Protein AF-A0A926J7J5-F1 (afdb_monomer_lite)

Secondary structure (DSSP, 8-state):
-EEEEEES-SS-BTTB---EEEEEE-----BTTEEEEEETTEEEEEEEETTEEEEEE-S-SSSTT----EEEEPPP-

Foldseek 3Di:
DKDKWFPPDPDDPVVRGGPFMFIDDDDWDDPDQWTWDDDDQWIWIWGHDPQKIAIFIPCPHRPPPTGPGDIDGDDDD

pLDDT: mean 79.11, std 12.48, range [54.78, 95.19]

Radius of gyration: 13.24 Å; chains: 1; bounding box: 31×27×32 Å

Sequence (77 aa):
MVGEAYWPQPEPAKDLPPRHSGEIDGKLTLLGNRARHDQDYCKIDLALIGDILIASDNDMCGGTNVRFNGVYRRVRA

Structure (mmCIF, N/CA/C/O backbone):
data_AF-A0A926J7J5-F1
#
_entry.id   AF-A0A926J7J5-F1
#
loop_
_atom_site.group_PDB
_atom_site.id
_atom_site.type_symbol
_atom_site.label_atom_id
_atom_site.label_alt_id
_atom_site.label_comp_id
_atom_site.label_asym_id
_atom_site.label_entity_id
_atom_site.label_seq_id
_atom_site.pdbx_PDB_ins_code
_atom_site.Cartn_x
_atom_site.Cartn_y
_atom_site.Cartn_z
_atom_site.occupancy
_atom_site.B_iso_or_equiv
_atom_site.auth_seq_id
_atom_site.auth_comp_id
_atom_site.auth_asym_id
_atom_site.auth_atom_id
_atom_site.pdbx_PDB_model_num
ATOM 1 N N . MET A 1 1 ? -2.542 -6.327 7.846 1.00 58.41 1 MET A N 1
ATOM 2 C CA . MET A 1 1 ? -2.595 -6.225 6.379 1.00 58.41 1 MET A CA 1
ATOM 3 C C . MET A 1 1 ? -1.396 -6.982 5.916 1.00 58.41 1 MET A C 1
ATOM 5 O O . MET A 1 1 ? -0.330 -6.619 6.366 1.00 58.41 1 MET A O 1
ATOM 9 N N . VAL A 1 2 ? -1.594 -8.001 5.093 1.00 62.00 2 VAL A N 1
ATOM 10 C CA . VAL A 1 2 ? -0.499 -8.756 4.487 1.00 62.00 2 VAL A CA 1
ATOM 11 C C . VAL A 1 2 ? -0.637 -8.566 2.982 1.00 62.00 2 VAL A C 1
ATOM 13 O O . VAL A 1 2 ? -1.757 -8.668 2.470 1.00 62.00 2 VAL A O 1
ATOM 16 N N . GLY A 1 3 ? 0.447 -8.218 2.298 1.00 63.28 3 GLY A N 1
ATOM 17 C CA . GLY A 1 3 ? 0.459 -8.012 0.854 1.00 63.28 3 GLY A CA 1
ATOM 18 C C . GLY A 1 3 ? 1.807 -8.381 0.252 1.00 63.28 3 GLY A C 1
ATOM 19 O O . GLY A 1 3 ? 2.846 -7.981 0.769 1.00 63.28 3 GLY A O 1
ATOM 20 N N . GLU A 1 4 ? 1.775 -9.119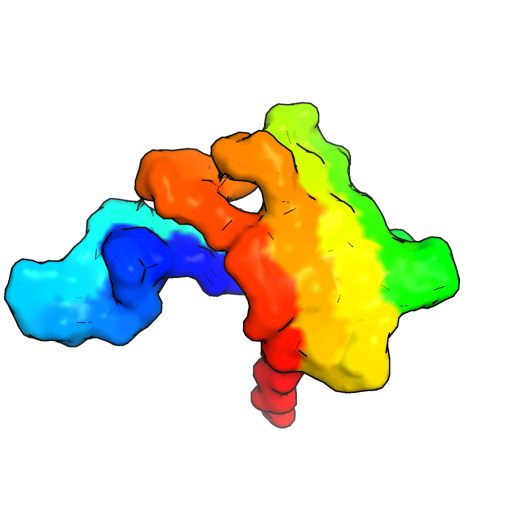 -0.851 1.00 66.00 4 GLU A N 1
ATOM 21 C CA . GLU A 1 4 ? 2.958 -9.501 -1.621 1.00 66.00 4 GLU A CA 1
ATOM 22 C C . GLU A 1 4 ? 2.961 -8.758 -2.963 1.00 66.00 4 GLU A C 1
ATOM 24 O O . GLU A 1 4 ? 1.911 -8.549 -3.578 1.00 66.00 4 GLU A O 1
ATOM 29 N N . ALA A 1 5 ? 4.143 -8.356 -3.424 1.00 62.06 5 ALA A N 1
ATOM 30 C CA . ALA A 1 5 ? 4.347 -7.709 -4.714 1.00 62.06 5 ALA A CA 1
ATOM 31 C C . ALA A 1 5 ? 5.560 -8.322 -5.432 1.00 62.06 5 ALA A C 1
ATOM 33 O O . ALA A 1 5 ? 6.581 -8.610 -4.810 1.00 62.06 5 ALA A O 1
ATOM 34 N N . TYR A 1 6 ? 5.459 -8.510 -6.750 1.00 64.50 6 TYR A N 1
ATOM 35 C CA . TYR A 1 6 ? 6.450 -9.230 -7.557 1.00 64.50 6 TYR A CA 1
ATOM 36 C C . TYR A 1 6 ? 6.853 -8.428 -8.795 1.00 64.50 6 TYR A C 1
ATOM 38 O O . TYR A 1 6 ? 6.002 -7.837 -9.461 1.00 64.50 6 TYR A O 1
ATOM 46 N N . TRP A 1 7 ? 8.140 -8.457 -9.145 1.00 58.00 7 TRP A N 1
ATOM 47 C CA . TRP A 1 7 ? 8.677 -7.868 -10.373 1.00 58.00 7 TRP A CA 1
ATOM 48 C C . TRP A 1 7 ? 9.414 -8.927 -11.217 1.00 58.00 7 TRP A C 1
ATOM 50 O O . TRP A 1 7 ? 10.235 -9.673 -10.670 1.00 58.00 7 TRP A O 1
ATOM 60 N N . PRO A 1 8 ? 9.211 -8.992 -12.550 1.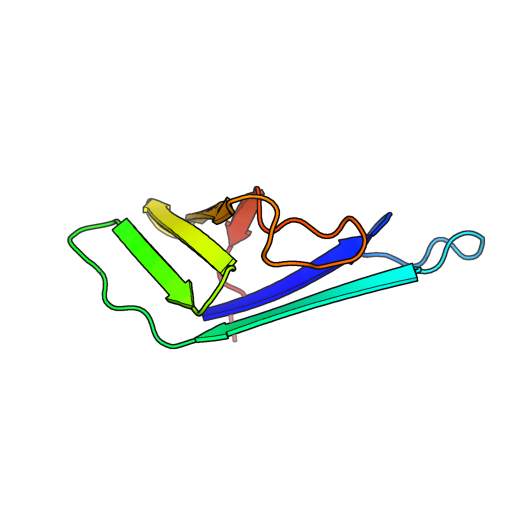00 64.44 8 PRO A N 1
ATOM 61 C CA . PRO A 1 8 ? 8.354 -8.121 -13.365 1.00 64.44 8 PRO A CA 1
ATOM 62 C C . PRO A 1 8 ? 6.875 -8.542 -13.395 1.00 64.44 8 PRO A C 1
ATOM 64 O O . PRO A 1 8 ? 6.046 -7.780 -13.879 1.00 64.44 8 PRO A O 1
ATOM 67 N N . GLN A 1 9 ? 6.542 -9.739 -12.907 1.00 60.78 9 GLN A N 1
ATOM 68 C CA . GLN A 1 9 ? 5.185 -10.289 -12.917 1.00 60.78 9 GLN A CA 1
ATOM 69 C C . GLN A 1 9 ? 5.012 -11.346 -11.808 1.00 60.78 9 GLN A C 1
ATOM 71 O O . GLN A 1 9 ? 6.000 -11.983 -11.438 1.00 60.78 9 GLN A O 1
ATOM 76 N N . PRO A 1 10 ? 3.790 -11.525 -11.267 1.00 60.03 10 PRO A N 1
ATOM 77 C CA . PRO A 1 10 ? 3.496 -12.454 -10.167 1.00 60.03 10 PRO A CA 1
ATOM 78 C C . PRO A 1 10 ? 3.501 -13.930 -10.585 1.00 60.03 10 PRO A C 1
ATOM 80 O O . PRO A 1 10 ? 3.758 -14.804 -9.763 1.00 60.03 10 PRO A O 1
ATOM 83 N N . GLU A 1 11 ? 3.235 -14.216 -11.860 1.00 61.56 11 GLU A N 1
ATOM 84 C CA . GLU A 1 11 ? 3.176 -15.572 -12.402 1.00 61.56 11 GLU A CA 1
ATOM 85 C C . GLU A 1 11 ? 4.497 -15.888 -13.119 1.00 61.56 11 GLU A C 1
ATOM 87 O O . GLU A 1 11 ? 4.923 -15.104 -13.973 1.00 61.56 11 GLU A O 1
ATOM 92 N N . PRO A 1 12 ? 5.190 -16.995 -12.801 1.00 54.78 12 PRO A N 1
ATOM 93 C CA . PRO A 1 12 ? 6.444 -17.324 -13.456 1.00 54.78 12 PRO A CA 1
ATOM 94 C C . PRO A 1 12 ? 6.152 -17.725 -14.904 1.00 54.78 12 PRO A C 1
ATOM 96 O O . PRO A 1 12 ? 5.894 -18.891 -15.206 1.00 54.78 12 PRO A O 1
ATOM 99 N N . ALA A 1 13 ? 6.229 -16.769 -15.834 1.00 59.66 13 ALA A N 1
ATOM 100 C CA . ALA A 1 13 ? 6.532 -17.123 -17.212 1.00 59.66 13 ALA A CA 1
ATOM 101 C C . ALA A 1 13 ? 7.805 -17.975 -17.156 1.00 59.66 13 ALA A C 1
ATOM 103 O O . ALA A 1 13 ? 8.774 -17.578 -16.502 1.00 59.66 13 ALA A O 1
ATOM 104 N N . LYS A 1 14 ? 7.795 -19.152 -17.795 1.00 65.69 14 LYS A N 1
ATOM 105 C CA . LYS A 1 14 ? 8.916 -20.113 -17.765 1.00 65.69 14 LYS A CA 1
ATOM 106 C C . LYS A 1 14 ? 10.275 -19.461 -18.048 1.00 65.69 14 LYS A C 1
ATOM 108 O O . LYS A 1 14 ? 11.294 -19.931 -17.552 1.00 65.69 14 LYS A O 1
ATOM 113 N N . ASP A 1 15 ? 10.255 -18.361 -18.793 1.00 70.38 15 ASP A N 1
ATOM 114 C CA . ASP A 1 15 ? 11.424 -17.672 -19.322 1.00 70.38 15 ASP A CA 1
ATOM 115 C C . ASP A 1 15 ? 11.781 -16.407 -18.511 1.00 70.38 15 ASP A C 1
ATOM 117 O O . ASP A 1 15 ? 12.813 -15.779 -18.750 1.00 70.38 15 ASP A O 1
ATOM 121 N N . LEU A 1 16 ? 10.931 -16.004 -17.558 1.00 66.50 16 LEU A N 1
ATOM 122 C CA . LEU A 1 16 ? 11.087 -14.776 -16.781 1.00 66.50 16 LEU A CA 1
ATOM 123 C C . LEU A 1 16 ? 10.501 -14.937 -15.365 1.00 66.50 16 LEU A C 1
ATOM 125 O O . LEU A 1 16 ? 9.430 -14.390 -15.075 1.00 66.50 16 LEU A O 1
ATOM 129 N N . PRO A 1 17 ? 11.185 -15.688 -14.481 1.00 62.56 17 PRO A N 1
ATOM 130 C CA . PRO A 1 17 ? 10.759 -15.824 -13.095 1.00 62.56 17 PRO A CA 1
ATOM 131 C C . PRO A 1 17 ? 10.773 -14.459 -12.380 1.00 62.56 17 PRO A C 1
ATOM 133 O O . PRO A 1 17 ? 11.556 -13.575 -12.765 1.00 62.56 17 PRO A O 1
ATOM 136 N N . PRO A 1 18 ? 9.950 -14.278 -11.327 1.00 62.03 18 PRO A N 1
ATOM 137 C CA . PRO A 1 18 ? 10.031 -13.105 -10.469 1.00 62.03 18 PRO A CA 1
ATOM 138 C C . PRO A 1 18 ? 11.464 -12.966 -9.952 1.00 62.03 18 PRO A C 1
ATOM 140 O O . PRO A 1 18 ? 12.002 -13.889 -9.3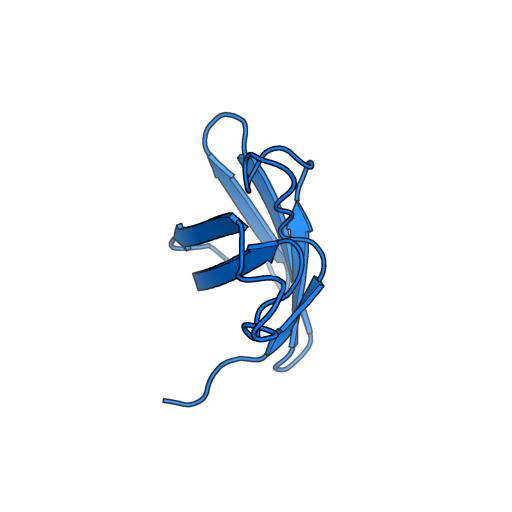41 1.00 62.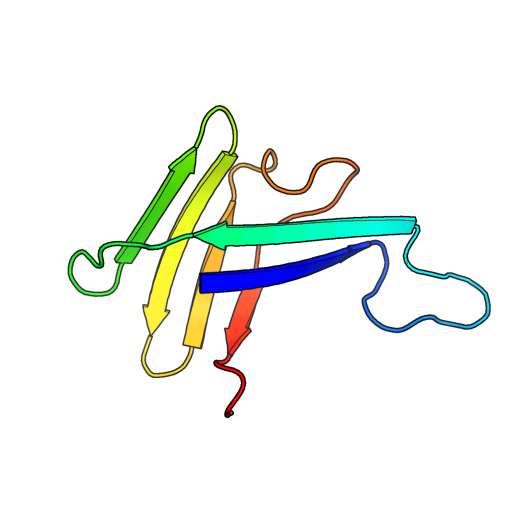03 18 PRO A O 1
ATOM 143 N N . ARG A 1 19 ? 12.108 -11.834 -10.242 1.00 66.81 19 ARG A N 1
ATOM 144 C CA . ARG A 1 19 ? 13.482 -11.572 -9.792 1.00 66.81 19 ARG A CA 1
ATOM 145 C C . ARG A 1 19 ? 13.513 -10.886 -8.441 1.00 66.81 19 ARG A C 1
ATOM 147 O O . ARG A 1 19 ? 14.455 -11.105 -7.688 1.00 66.81 19 ARG A O 1
ATOM 154 N N . HIS A 1 20 ? 12.489 -10.092 -8.136 1.00 68.88 20 HIS A N 1
ATOM 155 C CA . HIS A 1 20 ? 12.359 -9.398 -6.863 1.00 68.88 20 HIS A CA 1
ATOM 156 C C . HIS A 1 20 ? 10.934 -9.563 -6.340 1.00 68.88 20 HIS A C 1
ATOM 158 O O . HIS A 1 20 ? 9.967 -9.434 -7.096 1.00 68.88 20 HIS A O 1
ATOM 164 N N . SER A 1 21 ? 10.828 -9.844 -5.048 1.00 65.62 21 SER A N 1
ATOM 165 C CA . SER A 1 21 ? 9.579 -9.935 -4.301 1.00 65.62 21 SER A CA 1
ATOM 166 C C . SER A 1 21 ? 9.657 -9.009 -3.094 1.00 65.62 21 SER A C 1
ATOM 168 O O . SER A 1 21 ? 10.711 -8.908 -2.465 1.00 65.62 21 SER A O 1
ATOM 170 N N . GLY A 1 22 ? 8.549 -8.354 -2.773 1.00 68.94 22 GLY A N 1
ATOM 171 C CA . GLY A 1 22 ? 8.373 -7.587 -1.548 1.00 68.94 22 GLY A CA 1
ATOM 172 C C . GLY A 1 22 ? 7.174 -8.116 -0.777 1.00 68.94 22 GLY A C 1
ATOM 173 O O . GLY A 1 22 ? 6.152 -8.447 -1.375 1.00 68.94 22 GLY A O 1
ATOM 174 N N . GLU A 1 23 ? 7.301 -8.169 0.542 1.00 73.44 23 GLU A N 1
ATOM 175 C CA . GLU A 1 23 ? 6.212 -8.467 1.466 1.00 73.44 23 GLU A CA 1
ATOM 176 C C . GLU A 1 23 ? 6.022 -7.258 2.379 1.00 73.44 23 GLU A C 1
ATOM 178 O O . GLU A 1 23 ? 6.995 -6.655 2.837 1.00 73.44 23 GLU A O 1
ATOM 183 N N . ILE A 1 24 ? 4.768 -6.907 2.644 1.00 74.19 24 ILE A N 1
ATOM 184 C CA . ILE A 1 24 ? 4.420 -6.011 3.736 1.00 74.19 24 ILE A CA 1
ATOM 185 C C . ILE A 1 24 ? 3.441 -6.703 4.674 1.00 74.19 24 ILE A C 1
ATOM 187 O O . ILE A 1 24 ? 2.387 -7.176 4.245 1.00 74.19 24 ILE A O 1
ATOM 191 N N . ASP A 1 25 ? 3.771 -6.702 5.964 1.00 76.94 25 ASP A N 1
ATOM 192 C CA . ASP A 1 25 ? 2.843 -7.026 7.042 1.00 76.94 25 ASP A CA 1
ATOM 193 C C . ASP A 1 25 ? 2.785 -5.880 8.059 1.00 76.94 25 ASP A C 1
ATOM 195 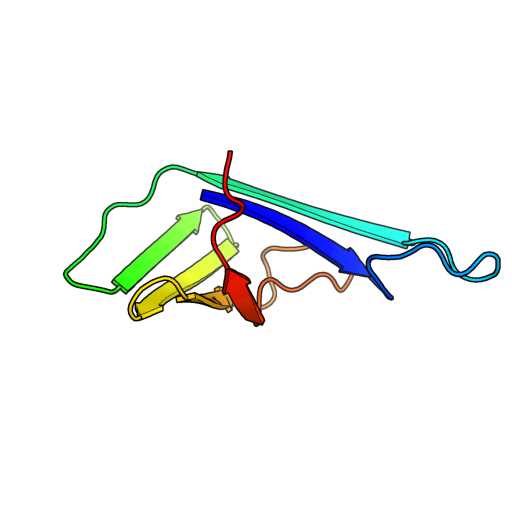O O . ASP A 1 25 ? 3.753 -5.160 8.308 1.00 76.94 25 ASP A O 1
ATOM 199 N N . GLY A 1 26 ? 1.616 -5.685 8.654 1.00 76.19 26 GLY A N 1
ATOM 200 C CA . GLY A 1 26 ? 1.431 -4.714 9.714 1.00 76.19 26 GLY A CA 1
ATOM 201 C C . GLY A 1 26 ? -0.009 -4.589 10.182 1.00 76.19 26 GLY A C 1
ATOM 202 O O . GLY A 1 26 ? -0.979 -4.823 9.451 1.00 76.19 26 GLY A O 1
ATOM 203 N N . LYS A 1 27 ? -0.167 -4.156 11.433 1.00 81.19 27 LYS A N 1
ATOM 204 C CA . LYS A 1 27 ? -1.456 -3.691 11.953 1.00 81.19 27 LYS A CA 1
ATOM 205 C C . LYS A 1 27 ? -1.602 -2.209 11.646 1.00 81.19 27 LYS A C 1
ATOM 207 O O . LYS A 1 27 ? -0.672 -1.436 11.838 1.00 81.19 27 LYS A O 1
ATOM 212 N N . LEU A 1 28 ? -2.780 -1.829 11.174 1.00 84.44 28 LEU A N 1
ATOM 213 C CA . LEU A 1 28 ? -3.088 -0.461 10.789 1.00 84.44 28 LEU A CA 1
ATOM 214 C C . LEU A 1 28 ? -4.328 -0.006 11.535 1.00 84.44 28 LEU A C 1
ATOM 216 O O . LEU A 1 28 ? -5.316 -0.737 11.612 1.00 84.44 28 LEU A O 1
ATOM 220 N N . THR A 1 29 ? -4.271 1.214 12.050 1.00 88.12 29 THR A N 1
ATOM 221 C CA . THR A 1 29 ? -5.434 1.885 12.620 1.00 88.12 29 THR A CA 1
ATOM 222 C C . THR A 1 29 ? -6.127 2.662 11.511 1.00 88.12 29 THR A C 1
ATOM 224 O O . THR A 1 29 ? -5.502 3.484 10.841 1.00 88.12 29 THR A O 1
ATOM 227 N N . LEU A 1 30 ? -7.416 2.398 11.307 1.00 88.69 30 LEU A N 1
ATOM 228 C CA . LEU A 1 30 ? -8.230 3.143 10.352 1.00 88.69 30 LEU A CA 1
ATOM 229 C C . LEU A 1 30 ? -8.687 4.472 10.965 1.00 88.69 30 LEU A C 1
ATOM 231 O O . LEU A 1 30 ? -9.234 4.509 12.066 1.00 88.69 30 LEU A O 1
ATOM 235 N N . LEU A 1 31 ? -8.507 5.554 10.214 1.00 91.88 31 LEU A N 1
ATOM 236 C CA . LEU A 1 31 ? -9.087 6.870 10.450 1.00 91.88 31 LEU A CA 1
ATOM 237 C C . LEU A 1 31 ? -10.175 7.093 9.395 1.00 91.88 31 LEU A C 1
ATOM 239 O O . LEU A 1 31 ? -9.910 7.500 8.261 1.00 91.88 31 LEU A O 1
ATOM 243 N N . GLY A 1 32 ? -11.411 6.742 9.753 1.00 93.50 32 GLY A N 1
ATOM 244 C CA . GLY A 1 32 ? -12.506 6.636 8.792 1.00 93.50 32 GLY A CA 1
ATOM 245 C C . GLY A 1 32 ? -12.235 5.500 7.808 1.00 93.50 32 GLY A C 1
ATOM 246 O O . GLY A 1 32 ? -12.175 4.339 8.203 1.00 93.50 32 GLY A O 1
ATOM 247 N N . ASN A 1 33 ? -12.047 5.835 6.532 1.00 93.94 33 ASN A N 1
ATOM 248 C CA . ASN A 1 33 ? -11.729 4.864 5.487 1.00 93.94 33 ASN A CA 1
ATOM 249 C C . ASN A 1 33 ? -10.257 4.894 5.046 1.00 93.94 33 ASN A C 1
ATOM 251 O O . ASN A 1 33 ? -9.907 4.239 4.068 1.00 93.94 33 ASN A O 1
ATOM 255 N N . ARG A 1 34 ? -9.402 5.665 5.725 1.00 95.19 34 ARG A N 1
ATOM 256 C CA . ARG A 1 34 ? -7.977 5.769 5.398 1.00 95.19 34 ARG A CA 1
ATOM 257 C C . ARG A 1 34 ? -7.114 5.164 6.491 1.00 95.19 34 ARG A C 1
ATOM 259 O O . ARG A 1 34 ? -7.467 5.210 7.663 1.00 95.19 34 ARG A O 1
ATOM 266 N N . ALA A 1 35 ? -5.968 4.631 6.108 1.00 93.94 35 ALA A N 1
ATOM 267 C CA . ALA A 1 35 ? -4.897 4.252 7.017 1.00 93.94 35 ALA A CA 1
ATOM 268 C C . ALA A 1 35 ? -3.564 4.706 6.430 1.00 93.94 35 ALA A C 1
ATOM 270 O O . ALA A 1 35 ? -3.453 4.950 5.229 1.00 93.94 35 ALA A O 1
ATOM 271 N N . ARG A 1 36 ? -2.551 4.796 7.283 1.00 91.94 36 ARG A N 1
ATOM 272 C CA . ARG A 1 36 ? -1.184 5.060 6.858 1.00 91.94 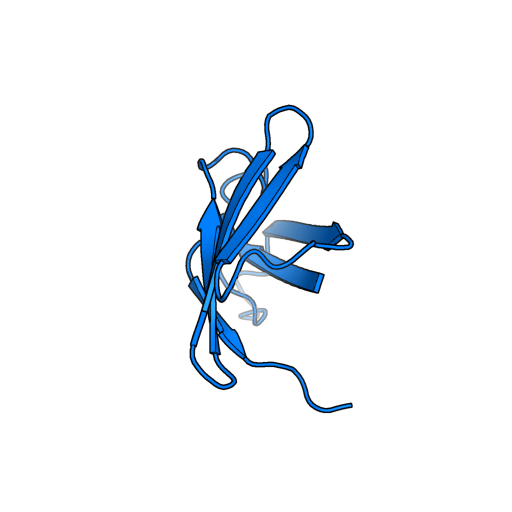36 ARG A CA 1
ATOM 273 C C . ARG A 1 36 ? -0.249 4.070 7.525 1.00 91.94 36 ARG A C 1
ATOM 275 O O . ARG A 1 36 ? -0.278 3.921 8.745 1.00 91.94 36 ARG A O 1
ATOM 282 N N . HIS A 1 37 ? 0.553 3.402 6.710 1.00 89.12 37 HIS A N 1
ATOM 283 C CA . HIS A 1 37 ? 1.745 2.700 7.152 1.00 89.12 37 HIS A CA 1
ATOM 284 C C . HIS A 1 37 ? 2.917 3.680 7.063 1.00 89.12 37 HIS A C 1
ATOM 286 O O . HIS A 1 37 ? 3.128 4.281 6.013 1.00 89.12 37 HIS A O 1
ATOM 292 N N . ASP A 1 38 ? 3.646 3.873 8.155 1.00 89.75 38 ASP A N 1
ATOM 293 C CA . ASP A 1 38 ? 4.824 4.741 8.205 1.00 89.75 38 ASP A CA 1
ATOM 294 C C . ASP A 1 38 ? 5.870 4.021 9.064 1.00 89.75 38 ASP A C 1
ATOM 296 O O . ASP A 1 38 ? 5.776 4.021 10.293 1.00 89.75 38 ASP A O 1
ATOM 300 N N . GLN A 1 39 ? 6.784 3.302 8.411 1.00 84.19 39 GLN A N 1
ATOM 301 C CA . GLN A 1 39 ? 7.912 2.630 9.056 1.00 84.19 39 GLN A CA 1
ATOM 302 C C . GLN A 1 39 ? 9.206 3.006 8.340 1.00 84.19 39 GLN A C 1
ATOM 304 O O . GLN A 1 39 ? 9.385 2.726 7.154 1.00 84.19 39 GLN A O 1
ATOM 309 N N . ASP A 1 40 ? 10.110 3.648 9.080 1.00 86.44 40 ASP A N 1
ATOM 310 C CA . ASP A 1 40 ? 11.396 4.151 8.598 1.00 86.44 40 ASP A CA 1
ATOM 311 C C . ASP A 1 40 ? 11.260 5.013 7.328 1.00 86.44 40 ASP A C 1
ATOM 313 O O . ASP A 1 40 ? 10.759 6.141 7.358 1.00 86.44 40 ASP A O 1
ATOM 317 N N . TYR A 1 41 ? 11.722 4.482 6.197 1.00 86.31 41 TYR A N 1
ATOM 318 C CA . TYR A 1 41 ? 11.678 5.133 4.891 1.00 86.31 41 TYR A CA 1
ATOM 319 C C . TYR A 1 41 ? 10.460 4.709 4.066 1.00 86.31 41 TYR A C 1
ATOM 321 O O . TYR A 1 41 ? 10.183 5.341 3.047 1.00 86.31 41 TYR A O 1
ATOM 329 N N . CYS A 1 42 ? 9.729 3.677 4.492 1.00 86.75 42 CYS A N 1
ATOM 330 C CA . CYS A 1 42 ? 8.557 3.152 3.808 1.00 86.75 42 CYS A CA 1
ATOM 331 C C . CYS A 1 42 ? 7.279 3.822 4.315 1.00 86.75 42 CYS A C 1
ATOM 333 O O . CYS A 1 42 ? 6.899 3.717 5.484 1.00 86.75 42 CYS A O 1
ATOM 335 N N . LYS A 1 43 ? 6.588 4.499 3.399 1.00 91.56 43 LYS A N 1
ATOM 336 C CA . LYS A 1 43 ? 5.316 5.167 3.662 1.00 91.56 43 LYS A CA 1
ATOM 337 C C . LYS A 1 43 ? 4.293 4.677 2.663 1.00 91.56 43 LYS A C 1
ATOM 339 O O . LYS A 1 43 ? 4.519 4.806 1.465 1.00 91.56 43 LYS A O 1
ATOM 344 N N . ILE A 1 44 ? 3.176 4.158 3.161 1.00 91.94 44 ILE A N 1
ATOM 345 C CA . ILE A 1 44 ? 2.055 3.715 2.332 1.00 91.94 44 ILE A CA 1
ATOM 346 C C . ILE A 1 44 ? 0.779 4.362 2.834 1.00 91.94 44 ILE A C 1
ATOM 348 O O . ILE A 1 44 ? 0.347 4.127 3.966 1.00 91.94 44 ILE A O 1
ATOM 352 N N . ASP A 1 45 ? 0.160 5.152 1.969 1.00 94.31 45 ASP A N 1
ATOM 353 C CA . ASP A 1 45 ? -1.178 5.666 2.189 1.00 94.31 45 ASP A CA 1
ATOM 354 C C . ASP A 1 45 ? -2.195 4.657 1.643 1.00 94.31 45 ASP A C 1
ATOM 356 O O . ASP A 1 45 ? -2.075 4.135 0.531 1.00 94.31 45 ASP A O 1
ATOM 360 N N . LEU A 1 46 ? -3.200 4.357 2.460 1.00 93.50 46 LEU A N 1
ATOM 361 C CA . LEU A 1 46 ? -4.170 3.301 2.211 1.00 93.50 46 LEU A CA 1
ATOM 362 C C . LEU A 1 46 ? -5.583 3.863 2.292 1.00 93.50 46 LEU A C 1
ATOM 364 O O . LEU A 1 46 ? -5.909 4.620 3.209 1.00 93.50 46 LEU A O 1
ATOM 368 N N . ALA A 1 47 ? -6.442 3.451 1.365 1.00 95.00 47 ALA A N 1
ATOM 369 C CA . ALA A 1 47 ? -7.859 3.784 1.372 1.00 95.00 47 ALA A CA 1
ATOM 370 C C . ALA A 1 47 ? -8.712 2.530 1.164 1.00 95.00 47 ALA A C 1
ATOM 372 O O . ALA A 1 47 ? -8.523 1.785 0.207 1.00 95.00 47 ALA A O 1
ATOM 373 N N . LEU A 1 48 ? -9.676 2.317 2.054 1.00 92.56 48 LEU A N 1
ATOM 374 C CA . LEU A 1 48 ? -10.658 1.245 1.973 1.00 92.56 48 LEU A CA 1
ATOM 375 C C . LEU A 1 48 ? -11.952 1.792 1.352 1.00 92.56 48 LEU A C 1
ATOM 377 O O . LEU A 1 48 ? -12.525 2.770 1.837 1.00 92.56 48 LEU A O 1
ATOM 381 N N . ILE A 1 49 ? -12.410 1.180 0.261 1.00 92.88 49 ILE A N 1
ATOM 382 C CA . ILE A 1 49 ? -13.643 1.539 -0.449 1.00 92.88 49 ILE A CA 1
ATOM 383 C C . ILE A 1 49 ? -14.458 0.259 -0.647 1.00 92.88 49 ILE A C 1
ATOM 385 O O . ILE A 1 49 ? -14.201 -0.527 -1.559 1.00 92.88 49 ILE A O 1
ATOM 389 N N . GLY A 1 50 ? -15.433 0.028 0.236 1.00 90.31 50 GLY A N 1
ATOM 390 C CA . GLY A 1 50 ? -16.129 -1.259 0.309 1.00 90.31 50 GLY A CA 1
ATOM 391 C C . GLY A 1 50 ? -15.142 -2.387 0.625 1.00 90.31 50 GLY A C 1
ATOM 392 O O . GLY A 1 50 ? -14.413 -2.308 1.610 1.00 90.31 50 GLY A O 1
ATOM 393 N N . ASP A 1 51 ? -15.082 -3.392 -0.248 1.00 89.38 51 ASP A N 1
ATOM 394 C CA . ASP A 1 51 ? -14.169 -4.541 -0.124 1.00 89.38 51 ASP A CA 1
ATOM 395 C C . ASP A 1 51 ? -12.832 -4.350 -0.869 1.00 89.38 51 ASP A C 1
ATOM 397 O O . ASP A 1 51 ? -12.030 -5.284 -0.983 1.00 89.38 51 ASP A O 1
ATOM 401 N N . ILE A 1 52 ? -12.604 -3.155 -1.418 1.00 91.38 52 ILE A N 1
ATOM 402 C CA . ILE A 1 52 ? -11.412 -2.812 -2.189 1.00 91.38 52 ILE A CA 1
ATOM 403 C C . ILE A 1 52 ? -10.467 -1.983 -1.327 1.00 91.38 52 ILE A C 1
ATOM 405 O O . ILE A 1 52 ? -10.868 -0.984 -0.732 1.00 91.38 52 ILE A O 1
ATOM 409 N N . LEU A 1 53 ? -9.195 -2.364 -1.321 1.00 90.44 53 LEU A N 1
ATOM 410 C CA . LEU A 1 53 ? -8.117 -1.610 -0.703 1.00 90.44 53 LEU A CA 1
ATOM 411 C C . LEU A 1 53 ? -7.256 -0.970 -1.795 1.00 90.44 53 LEU A C 1
ATOM 413 O O . LEU A 1 53 ? -6.705 -1.663 -2.643 1.00 90.44 53 LEU A O 1
ATOM 417 N N . ILE A 1 54 ? -7.120 0.348 -1.766 1.00 92.94 54 ILE A N 1
ATOM 418 C CA . ILE A 1 54 ? -6.198 1.096 -2.621 1.00 92.94 54 ILE A CA 1
ATOM 419 C C . ILE A 1 54 ? -4.946 1.395 -1.801 1.00 92.94 54 ILE A C 1
ATOM 421 O O . ILE A 1 54 ? -5.068 1.914 -0.690 1.00 92.94 54 ILE A O 1
ATOM 425 N N . ALA A 1 55 ? -3.770 1.087 -2.345 1.00 92.19 55 ALA A N 1
ATOM 426 C CA . ALA A 1 55 ? -2.483 1.415 -1.741 1.00 92.19 55 ALA A CA 1
ATOM 427 C C . ALA A 1 55 ? -1.654 2.312 -2.663 1.00 92.19 55 ALA A C 1
ATOM 429 O O . ALA A 1 55 ? -1.649 2.114 -3.883 1.00 92.19 55 ALA A O 1
ATOM 430 N N . SER A 1 56 ? -0.977 3.287 -2.059 1.00 93.75 56 SER A N 1
ATOM 431 C CA . SER A 1 56 ? 0.009 4.146 -2.704 1.00 93.75 56 SER A CA 1
ATOM 432 C C . SER A 1 56 ? 1.228 4.270 -1.796 1.00 93.75 56 SER A C 1
ATOM 434 O O . SER A 1 56 ? 1.127 4.858 -0.718 1.00 93.75 56 SER A O 1
ATOM 436 N N . ASP A 1 57 ? 2.364 3.724 -2.211 1.00 91.19 57 ASP A N 1
ATOM 437 C CA . ASP A 1 57 ? 3.637 3.884 -1.523 1.00 91.19 57 ASP A CA 1
ATOM 438 C C . ASP A 1 57 ? 4.413 5.118 -1.999 1.00 91.19 57 ASP A C 1
ATOM 440 O O . ASP A 1 57 ? 4.082 5.772 -2.989 1.00 91.19 57 ASP A O 1
ATOM 444 N N . ASN A 1 58 ? 5.454 5.462 -1.249 1.00 91.38 58 ASN A N 1
ATOM 445 C CA . ASN A 1 58 ? 6.402 6.519 -1.580 1.00 91.38 58 ASN A CA 1
ATOM 446 C C . ASN A 1 58 ? 7.592 6.017 -2.419 1.00 91.38 58 ASN A C 1
ATOM 448 O O . ASN A 1 58 ? 8.670 6.601 -2.323 1.00 91.38 58 ASN A O 1
ATOM 452 N N . ASP A 1 59 ? 7.426 4.930 -3.183 1.00 86.44 59 ASP A N 1
ATOM 453 C CA . ASP A 1 59 ? 8.472 4.254 -3.966 1.00 86.44 59 ASP A CA 1
ATOM 454 C C . ASP A 1 59 ? 9.667 3.705 -3.145 1.00 86.44 59 ASP A C 1
ATOM 456 O O . ASP A 1 59 ? 10.695 3.334 -3.711 1.00 86.44 59 ASP A O 1
ATOM 460 N N . MET A 1 60 ? 9.544 3.613 -1.815 1.00 85.31 60 MET A N 1
ATOM 461 C CA . MET A 1 60 ? 10.626 3.173 -0.915 1.00 85.31 60 MET A CA 1
ATOM 462 C C . MET A 1 60 ? 10.320 1.865 -0.172 1.00 85.31 60 MET A C 1
ATOM 464 O O . MET A 1 60 ? 11.130 1.417 0.636 1.00 85.31 60 MET A O 1
ATOM 468 N N . CYS A 1 61 ? 9.160 1.255 -0.419 1.00 80.19 61 CYS A N 1
ATOM 469 C CA . CYS A 1 61 ? 8.663 0.141 0.389 1.00 80.19 61 CYS A CA 1
ATOM 470 C C . CYS A 1 61 ? 9.042 -1.248 -0.133 1.00 80.19 61 CYS A C 1
ATOM 472 O O . CYS A 1 61 ? 9.193 -2.168 0.662 1.00 80.19 61 CYS A O 1
ATOM 474 N N . GLY A 1 62 ? 9.189 -1.431 -1.449 1.00 72.44 62 GLY A N 1
ATOM 475 C CA . GLY A 1 62 ? 9.422 -2.758 -2.031 1.00 72.44 62 GLY A CA 1
ATOM 476 C C . GLY A 1 62 ? 10.887 -3.128 -2.288 1.00 72.44 62 GLY A C 1
ATOM 477 O O . GLY A 1 62 ? 11.177 -4.284 -2.589 1.00 72.44 62 GLY A O 1
ATOM 478 N N . GLY A 1 63 ? 11.828 -2.183 -2.184 1.00 72.69 63 GLY A N 1
ATOM 479 C CA . GLY A 1 63 ? 13.196 -2.408 -2.665 1.00 72.69 63 GLY A CA 1
ATOM 480 C C . GLY A 1 63 ? 13.226 -2.648 -4.181 1.00 72.69 63 GLY A C 1
ATOM 481 O O . GLY A 1 63 ? 12.279 -2.294 -4.872 1.00 72.69 63 GLY A O 1
ATOM 482 N N . THR A 1 64 ? 14.318 -3.215 -4.702 1.00 68.88 64 THR A N 1
ATOM 483 C CA . THR A 1 64 ? 14.666 -3.495 -6.116 1.00 68.88 64 THR A CA 1
ATOM 484 C C . THR A 1 64 ? 13.509 -3.482 -7.149 1.00 68.88 64 THR A C 1
ATOM 486 O O . THR A 1 64 ? 13.129 -4.507 -7.712 1.00 68.88 64 THR A O 1
ATOM 489 N N . ASN A 1 65 ? 12.984 -2.291 -7.462 1.00 68.56 65 ASN A N 1
ATOM 490 C CA . ASN A 1 65 ? 11.856 -2.014 -8.371 1.00 68.56 65 ASN A CA 1
ATOM 491 C C . ASN A 1 65 ? 10.472 -2.585 -7.990 1.00 68.56 65 ASN A C 1
ATOM 493 O O . ASN A 1 65 ? 9.578 -2.604 -8.838 1.00 68.56 65 ASN A O 1
ATOM 497 N N . VAL A 1 66 ? 10.257 -3.015 -6.747 1.00 72.94 66 VAL A N 1
ATOM 498 C CA . VAL A 1 66 ? 8.932 -3.419 -6.257 1.00 72.94 66 VAL A CA 1
ATOM 499 C C . VAL A 1 66 ? 8.220 -2.199 -5.669 1.00 72.94 66 VAL A C 1
ATOM 501 O O . VAL A 1 66 ? 8.818 -1.407 -4.942 1.00 72.94 66 VAL A O 1
ATOM 504 N N . ARG A 1 67 ? 6.937 -2.040 -6.003 1.00 81.94 67 ARG A N 1
ATOM 505 C CA . ARG A 1 67 ? 6.093 -0.930 -5.547 1.00 81.94 67 ARG A CA 1
ATOM 506 C C . ARG A 1 67 ? 4.761 -1.459 -5.045 1.00 81.94 67 ARG A C 1
ATOM 508 O O . ARG A 1 67 ? 4.162 -2.318 -5.688 1.00 81.94 67 ARG A O 1
ATOM 515 N N . PHE A 1 68 ? 4.260 -0.885 -3.960 1.00 83.69 68 PHE A N 1
ATOM 516 C CA . PHE A 1 68 ? 2.946 -1.196 -3.395 1.00 83.69 68 PHE A CA 1
ATOM 517 C C . PHE A 1 68 ? 1.885 -0.195 -3.866 1.00 83.69 68 PHE A C 1
ATOM 519 O O . PHE A 1 68 ? 1.113 0.351 -3.080 1.00 83.69 68 PHE A O 1
ATOM 526 N N . ASN A 1 69 ? 1.831 0.013 -5.181 1.00 88.56 69 ASN A N 1
ATOM 527 C CA . ASN A 1 69 ? 0.883 0.906 -5.839 1.00 88.56 69 ASN A CA 1
ATOM 528 C C . ASN A 1 69 ? -0.161 0.073 -6.573 1.00 88.56 69 ASN A C 1
ATOM 530 O O . ASN A 1 69 ? 0.155 -0.572 -7.572 1.00 88.56 69 ASN A O 1
ATOM 534 N N . GLY A 1 70 ? -1.401 0.053 -6.086 1.00 88.44 70 GLY A N 1
ATOM 535 C CA . GLY A 1 70 ? -2.417 -0.767 -6.733 1.00 88.44 70 GLY A CA 1
ATOM 536 C C . GLY A 1 70 ? -3.736 -0.912 -5.997 1.00 88.44 70 GLY A C 1
ATOM 537 O O . GLY A 1 70 ? -3.984 -0.324 -4.943 1.00 88.44 70 GLY A O 1
ATOM 538 N N . VAL A 1 71 ? -4.590 -1.725 -6.613 1.00 90.06 71 VAL A N 1
ATOM 539 C CA . VAL A 1 71 ? -5.922 -2.074 -6.130 1.00 90.06 71 VAL A CA 1
ATOM 540 C C . VAL A 1 71 ? -5.897 -3.525 -5.672 1.00 90.06 71 VAL A C 1
ATOM 542 O O . VAL A 1 71 ? -5.717 -4.441 -6.470 1.00 90.06 71 VAL A O 1
ATOM 545 N N . TYR A 1 72 ? -6.115 -3.724 -4.383 1.00 86.50 72 TYR A N 1
ATOM 546 C CA . TYR A 1 72 ? -6.075 -5.010 -3.713 1.00 86.50 72 TYR A CA 1
ATOM 547 C C . TYR A 1 72 ? -7.490 -5.415 -3.312 1.00 86.50 72 TYR A C 1
ATOM 549 O O . TYR A 1 72 ? -8.335 -4.584 -2.965 1.00 86.50 72 TYR A O 1
ATOM 557 N N . ARG A 1 73 ? -7.755 -6.718 -3.350 1.00 86.06 73 ARG A N 1
ATOM 558 C CA . ARG A 1 73 ? -8.990 -7.304 -2.829 1.00 86.06 73 ARG A CA 1
ATOM 559 C C . ARG A 1 73 ? -8.654 -8.187 -1.650 1.00 86.06 73 ARG A C 1
ATOM 561 O O . ARG A 1 73 ? -7.611 -8.835 -1.625 1.00 86.06 73 ARG A O 1
ATOM 568 N N . ARG A 1 74 ? -9.568 -8.243 -0.688 1.00 81.50 74 ARG A N 1
ATOM 569 C CA . ARG A 1 74 ? -9.455 -9.193 0.411 1.00 81.50 74 ARG A CA 1
ATOM 570 C C . ARG A 1 74 ? -9.456 -10.617 -0.149 1.00 81.50 74 ARG A C 1
ATOM 572 O O . ARG A 1 74 ? -10.410 -11.016 -0.816 1.00 81.50 74 ARG A O 1
ATOM 579 N N . VAL A 1 75 ? -8.418 -11.388 0.158 1.00 77.94 75 VAL A N 1
ATOM 580 C CA . VAL A 1 75 ? -8.437 -12.837 -0.056 1.00 77.94 75 VAL A CA 1
ATOM 581 C C . VAL A 1 75 ? -9.411 -13.418 0.968 1.00 77.94 75 VAL A C 1
ATOM 583 O O . VAL A 1 75 ? -9.287 -13.159 2.169 1.00 77.94 75 VAL A O 1
ATOM 586 N N . ARG A 1 76 ? -10.455 -14.106 0.497 1.00 69.31 76 ARG A N 1
ATOM 587 C CA . ARG A 1 76 ? -11.362 -14.839 1.388 1.00 69.31 76 ARG A CA 1
ATOM 588 C C . ARG A 1 76 ? -10.587 -16.033 1.946 1.00 69.31 76 ARG A C 1
ATOM 590 O O . ARG A 1 76 ? -9.953 -16.740 1.169 1.00 69.31 76 ARG A O 1
ATOM 597 N N . ALA A 1 77 ? -10.608 -16.176 3.269 1.00 55.94 77 ALA A N 1
ATOM 598 C CA . ALA A 1 77 ? -10.122 -17.371 3.952 1.00 55.94 77 ALA A CA 1
ATOM 599 C C . ALA A 1 77 ? -11.083 -18.542 3.718 1.00 55.94 77 ALA A C 1
ATOM 601 O O . ALA A 1 77 ? -12.297 -18.262 3.559 1.00 55.94 77 ALA A O 1
#